Protein AF-A0A4P9VTY7-F1 (afdb_monomer)

Solvent-accessible surface area (backbone atoms only — not comparable to full-atom values): 9733 Å² total; per-residue (Å²): 132,84,78,76,75,54,69,66,60,58,49,52,53,48,50,51,51,61,33,33,46,71,20,52,55,44,50,52,50,50,53,55,47,65,72,28,74,67,48,71,72,50,56,70,68,59,54,50,55,48,46,57,53,58,46,31,50,30,53,31,33,45,52,33,16,54,36,47,40,49,37,78,66,59,75,88,68,78,58,51,66,49,98,84,70,50,74,16,60,48,72,48,70,75,42,74,42,68,35,37,26,53,39,18,77,36,58,47,44,35,52,37,30,32,45,93,97,53,81,68,45,46,67,64,42,64,78,66,66,54,58,95,63,50,56,33,70,71,32,51,50,50,50,56,56,37,52,75,75,43,58,67,73,53,26,48,49,49,38,53,73,78,23,52,22,84,72,63,92,85,69,82,112

Structure (mmCIF, N/CA/C/O backbone):
data_AF-A0A4P9VTY7-F1
#
_entry.id   AF-A0A4P9VTY7-F1
#
loop_
_atom_site.group_PDB
_atom_site.id
_atom_site.type_symbol
_atom_site.label_atom_id
_atom_site.label_alt_id
_atom_site.label_comp_id
_atom_site.label_asym_id
_atom_site.label_entity_id
_atom_site.label_seq_id
_atom_site.pdbx_PDB_ins_code
_atom_site.Cartn_x
_atom_site.Cartn_y
_atom_site.Cartn_z
_atom_site.occupancy
_atom_site.B_iso_or_equiv
_atom_site.auth_seq_id
_atom_site.auth_comp_id
_atom_site.auth_asym_id
_atom_site.auth_atom_id
_atom_site.pdbx_PDB_model_num
ATOM 1 N N . MET A 1 1 ? 37.273 -0.289 21.242 1.00 39.19 1 MET A N 1
ATOM 2 C CA . MET A 1 1 ? 36.993 0.267 19.899 1.00 39.19 1 MET A CA 1
ATOM 3 C C . MET A 1 1 ? 35.564 -0.122 19.550 1.00 39.19 1 MET A C 1
ATOM 5 O O . MET A 1 1 ? 35.362 -1.302 19.291 1.00 39.19 1 MET A O 1
ATOM 9 N N . PRO A 1 2 ? 34.551 0.758 19.652 1.00 42.31 2 PRO A N 1
ATOM 10 C CA . PRO A 1 2 ? 33.206 0.357 19.271 1.00 42.31 2 PRO A CA 1
ATOM 11 C C . PRO A 1 2 ? 33.177 0.226 17.746 1.00 42.31 2 PRO A C 1
ATOM 13 O O . PRO A 1 2 ? 33.645 1.109 17.025 1.00 42.31 2 PRO A O 1
ATOM 16 N N . ALA A 1 3 ? 32.717 -0.927 17.270 1.00 48.62 3 ALA A N 1
ATOM 17 C CA . ALA A 1 3 ? 32.591 -1.218 15.854 1.00 48.62 3 ALA A CA 1
ATOM 18 C C . ALA A 1 3 ? 31.725 -0.140 15.187 1.00 48.62 3 ALA A C 1
ATOM 20 O O . ALA A 1 3 ? 30.622 0.152 15.649 1.00 48.62 3 ALA A O 1
ATOM 21 N N . ARG A 1 4 ? 32.234 0.461 14.103 1.00 52.19 4 ARG A N 1
ATOM 22 C CA . ARG A 1 4 ? 31.426 1.267 13.183 1.00 52.19 4 ARG A CA 1
ATOM 23 C C . ARG A 1 4 ? 30.280 0.380 12.703 1.00 52.19 4 ARG A C 1
ATOM 25 O O . ARG A 1 4 ? 30.513 -0.488 11.866 1.00 52.19 4 ARG A O 1
ATOM 32 N N . VAL A 1 5 ? 29.067 0.602 13.208 1.00 53.69 5 VAL A N 1
ATOM 33 C CA . VAL A 1 5 ? 27.854 0.164 12.509 1.00 53.69 5 VAL A CA 1
ATOM 34 C C . VAL A 1 5 ? 27.984 0.734 11.092 1.00 53.69 5 VAL A C 1
ATOM 36 O O . VAL A 1 5 ? 28.164 1.950 10.954 1.00 53.69 5 VAL A O 1
ATOM 39 N N . PRO A 1 6 ? 28.057 -0.097 10.042 1.00 61.03 6 PRO A N 1
ATOM 40 C CA . PRO A 1 6 ? 28.364 0.395 8.710 1.00 61.03 6 PRO A CA 1
ATOM 41 C C . PRO A 1 6 ? 27.245 1.354 8.294 1.00 61.03 6 PRO A C 1
ATOM 43 O O . PRO A 1 6 ? 26.074 1.007 8.378 1.00 61.03 6 PRO A O 1
ATOM 46 N N . MET A 1 7 ? 27.599 2.564 7.847 1.00 63.19 7 MET A N 1
ATOM 47 C CA . MET A 1 7 ? 26.682 3.642 7.418 1.00 63.19 7 MET A CA 1
ATOM 48 C C . MET A 1 7 ? 25.487 3.169 6.565 1.00 63.19 7 MET A C 1
ATOM 50 O O . MET A 1 7 ? 24.410 3.752 6.621 1.00 63.19 7 MET A O 1
ATOM 54 N N . ILE A 1 8 ? 25.673 2.091 5.801 1.00 66.31 8 ILE A N 1
ATOM 55 C CA . ILE A 1 8 ? 24.655 1.448 4.964 1.00 66.31 8 ILE A CA 1
ATOM 56 C C . ILE A 1 8 ? 23.514 0.846 5.805 1.00 66.31 8 ILE A C 1
ATOM 58 O O . ILE A 1 8 ? 22.353 0.962 5.432 1.00 66.31 8 ILE A O 1
ATOM 62 N N . GLU A 1 9 ? 23.812 0.235 6.950 1.00 67.06 9 GLU A N 1
ATOM 63 C CA . GLU A 1 9 ? 22.814 -0.375 7.837 1.00 67.06 9 GLU A CA 1
ATOM 64 C C . GLU A 1 9 ? 21.977 0.690 8.561 1.00 67.06 9 GLU A C 1
ATOM 66 O O . GLU A 1 9 ? 20.756 0.570 8.652 1.00 67.06 9 GLU A O 1
ATOM 71 N N . ALA A 1 10 ? 22.609 1.790 8.983 1.00 66.81 10 ALA A N 1
ATOM 72 C CA . ALA A 1 10 ? 21.910 2.947 9.542 1.00 66.81 10 ALA A CA 1
ATOM 73 C C . ALA A 1 10 ? 21.002 3.633 8.502 1.00 66.81 10 ALA A C 1
ATOM 75 O O . ALA A 1 10 ? 19.855 3.958 8.806 1.00 66.81 10 ALA A O 1
ATOM 76 N N . TYR A 1 11 ? 21.478 3.790 7.261 1.00 65.75 11 TYR A N 1
ATOM 77 C CA . TYR A 1 11 ? 20.694 4.344 6.154 1.00 65.75 11 TYR A CA 1
ATOM 78 C C . TYR A 1 11 ? 19.497 3.457 5.772 1.00 65.75 11 TYR A C 1
ATOM 80 O O . TYR A 1 11 ? 18.383 3.954 5.627 1.00 65.75 11 TYR A O 1
ATOM 88 N N . ASN A 1 12 ? 19.685 2.136 5.693 1.00 65.88 12 ASN A N 1
ATOM 89 C CA . ASN A 1 12 ? 18.591 1.195 5.425 1.00 65.88 12 ASN A CA 1
ATOM 90 C C . ASN A 1 12 ? 17.540 1.195 6.548 1.00 65.88 12 ASN A C 1
ATOM 92 O O . ASN A 1 12 ? 16.344 1.091 6.272 1.00 65.88 12 ASN A O 1
ATOM 96 N N . ASN A 1 13 ? 17.963 1.352 7.808 1.00 70.19 13 ASN A N 1
ATOM 97 C CA . ASN A 1 13 ? 17.050 1.503 8.943 1.00 70.19 13 ASN A CA 1
ATOM 98 C C . ASN A 1 13 ? 16.265 2.824 8.895 1.00 70.19 13 ASN A C 1
ATOM 100 O O . ASN A 1 13 ? 15.079 2.826 9.221 1.00 70.19 13 ASN A O 1
ATOM 104 N N . LEU A 1 14 ? 16.885 3.920 8.443 1.00 70.12 14 LEU A N 1
ATOM 105 C CA . LEU A 1 14 ? 16.201 5.198 8.211 1.00 70.12 14 LEU A CA 1
ATOM 106 C C . LEU A 1 14 ? 15.166 5.091 7.086 1.00 70.12 14 LEU A C 1
ATOM 108 O O . LEU A 1 14 ? 14.008 5.426 7.310 1.00 70.12 14 LEU A O 1
ATOM 112 N N . LEU A 1 15 ? 15.534 4.532 5.928 1.00 68.56 15 LEU A N 1
ATOM 113 C CA . LEU A 1 15 ? 14.606 4.303 4.808 1.00 68.56 15 LEU A CA 1
ATOM 114 C C . LEU A 1 15 ? 13.440 3.381 5.185 1.00 68.56 15 LEU A C 1
ATOM 116 O O . LEU A 1 15 ? 12.306 3.564 4.732 1.00 68.56 15 LEU A O 1
ATOM 120 N N . LYS A 1 16 ? 13.716 2.372 6.021 1.00 72.56 16 LYS A N 1
ATOM 121 C CA . LYS A 1 16 ? 12.683 1.525 6.616 1.00 72.56 16 LYS A CA 1
ATOM 122 C C . LYS A 1 16 ? 11.724 2.383 7.434 1.00 72.56 16 LYS A C 1
ATOM 124 O O . LYS A 1 16 ? 10.532 2.327 7.172 1.00 72.56 16 LYS A O 1
ATOM 129 N N . LEU A 1 17 ? 12.220 3.197 8.365 1.00 76.75 17 LEU A N 1
ATOM 130 C CA . LEU A 1 17 ? 11.369 4.063 9.185 1.00 76.75 17 LEU A CA 1
ATOM 131 C C . LEU A 1 17 ? 10.560 5.060 8.343 1.00 76.75 17 LEU A C 1
ATOM 133 O O . LEU A 1 17 ? 9.358 5.182 8.566 1.00 76.75 17 LEU A O 1
ATOM 137 N N . GLU A 1 18 ? 11.188 5.708 7.358 1.00 88.88 18 GLU A N 1
ATOM 138 C CA . GLU A 1 18 ? 10.546 6.696 6.480 1.00 88.88 18 GLU A CA 1
ATOM 139 C C . GLU A 1 18 ? 9.341 6.118 5.740 1.00 88.88 18 GLU A C 1
ATOM 141 O O . GLU A 1 18 ? 8.271 6.728 5.721 1.00 88.88 18 GLU A O 1
ATOM 146 N N . SER A 1 19 ? 9.486 4.900 5.210 1.00 93.62 19 SER A N 1
ATOM 147 C CA . SER A 1 19 ? 8.413 4.228 4.470 1.00 93.62 19 SER A CA 1
ATOM 148 C C . SER A 1 19 ? 7.179 3.959 5.346 1.00 93.62 19 SER A C 1
ATOM 150 O O . SER A 1 19 ? 6.065 3.892 4.836 1.00 93.62 19 SER A O 1
ATOM 152 N N . PHE A 1 20 ? 7.340 3.839 6.670 1.00 95.69 20 PHE A N 1
ATOM 153 C CA . PHE A 1 20 ? 6.242 3.543 7.598 1.00 95.69 20 PHE A CA 1
ATOM 154 C C . PHE A 1 20 ? 5.736 4.752 8.397 1.00 95.69 20 PHE A C 1
ATOM 156 O O . PHE A 1 20 ? 4.794 4.582 9.170 1.00 95.69 20 PHE A O 1
ATOM 163 N N . ILE A 1 21 ? 6.261 5.969 8.190 1.00 95.50 21 ILE A N 1
ATOM 164 C CA . ILE A 1 21 ? 5.860 7.169 8.960 1.00 95.50 21 ILE A CA 1
ATOM 165 C C . ILE A 1 21 ? 4.338 7.350 8.981 1.00 95.50 21 ILE A C 1
ATOM 167 O O . ILE A 1 21 ? 3.751 7.546 10.043 1.00 95.50 21 ILE A O 1
ATOM 171 N N . SER A 1 22 ? 3.680 7.234 7.824 1.00 94.94 22 SER A N 1
ATOM 172 C CA . SER A 1 22 ? 2.227 7.426 7.730 1.00 94.94 22 SER A CA 1
ATOM 173 C C . SER A 1 22 ? 1.439 6.390 8.545 1.00 94.94 22 SER A C 1
ATOM 175 O O . SER A 1 22 ? 0.405 6.719 9.135 1.00 94.94 22 SER A O 1
ATOM 177 N N . ALA A 1 23 ? 1.924 5.144 8.596 1.00 96.12 23 ALA A N 1
ATOM 178 C CA . ALA A 1 23 ? 1.328 4.078 9.395 1.00 96.12 23 ALA A CA 1
ATOM 179 C C . ALA A 1 23 ? 1.565 4.305 10.894 1.00 96.12 23 ALA A C 1
ATOM 181 O O . ALA A 1 23 ? 0.629 4.183 11.679 1.00 96.12 23 ALA A O 1
ATOM 182 N N . THR A 1 24 ? 2.775 4.712 11.283 1.00 95.38 24 THR A N 1
ATOM 183 C CA . THR A 1 24 ? 3.104 5.059 12.672 1.00 95.38 24 THR A CA 1
ATOM 184 C C . THR A 1 24 ? 2.216 6.189 13.184 1.00 95.38 24 THR A C 1
ATOM 186 O O . THR A 1 24 ? 1.578 6.036 14.219 1.00 95.38 24 THR A O 1
ATOM 189 N N . GLN A 1 25 ? 2.064 7.268 12.411 1.00 95.62 25 GLN A N 1
ATOM 190 C CA . GLN A 1 25 ? 1.176 8.385 12.756 1.00 95.62 25 GLN A CA 1
ATOM 191 C C . GLN A 1 25 ? -0.286 7.942 12.922 1.00 95.62 25 GLN A C 1
ATOM 193 O O . GLN A 1 25 ? -0.984 8.421 13.812 1.00 95.62 25 GLN A O 1
ATOM 198 N N . GLN A 1 26 ? -0.761 7.016 12.081 1.00 96.50 26 GLN A N 1
ATOM 1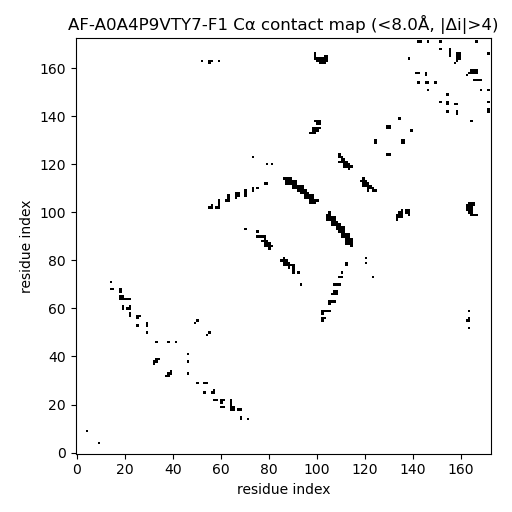99 C CA . GLN A 1 26 ? -2.118 6.473 12.198 1.00 96.50 26 GLN A CA 1
ATOM 200 C C . GLN A 1 26 ? -2.289 5.632 13.466 1.00 96.50 26 GLN A C 1
ATOM 202 O O . GLN A 1 26 ? -3.318 5.723 14.132 1.00 96.50 26 GLN A O 1
ATOM 207 N N . PHE A 1 27 ? -1.291 4.815 13.800 1.00 96.19 27 PHE A N 1
ATOM 208 C CA . PHE A 1 27 ? -1.295 4.016 15.020 1.00 96.19 27 PHE A CA 1
ATOM 209 C C . PHE A 1 27 ? -1.257 4.897 16.275 1.00 96.19 27 PHE A C 1
ATOM 211 O O . PHE A 1 27 ? -2.040 4.688 17.197 1.00 96.19 27 PHE A O 1
ATOM 218 N N . GLU A 1 28 ? -0.406 5.920 16.292 1.00 96.88 28 GLU A N 1
ATOM 219 C CA . GLU A 1 28 ? -0.352 6.890 17.387 1.00 96.88 28 GLU A CA 1
ATOM 220 C C . GLU A 1 28 ? -1.694 7.611 17.556 1.00 96.88 28 GLU A C 1
ATOM 222 O O . GLU A 1 28 ? -2.211 7.684 18.669 1.00 96.88 28 GLU A O 1
ATOM 227 N N . ALA A 1 29 ? -2.310 8.066 16.460 1.00 94.81 29 ALA A N 1
ATOM 228 C CA . ALA A 1 29 ? -3.625 8.705 16.498 1.00 94.81 29 ALA A CA 1
ATOM 229 C C . ALA A 1 29 ? -4.720 7.776 17.057 1.00 94.81 29 ALA A C 1
ATOM 231 O O . ALA A 1 29 ? -5.543 8.217 17.861 1.00 94.81 29 ALA A O 1
ATOM 232 N N . LEU A 1 30 ? -4.704 6.493 16.673 1.00 95.88 30 LEU A N 1
ATOM 233 C CA . LEU A 1 30 ? -5.596 5.466 17.224 1.00 95.88 30 LEU A CA 1
ATOM 234 C C . LEU A 1 30 ? -5.439 5.347 18.745 1.00 95.88 30 LEU A C 1
ATOM 236 O O . LEU A 1 30 ? -6.430 5.403 19.471 1.00 95.88 30 LEU A O 1
ATOM 240 N N . VAL A 1 31 ? -4.203 5.208 19.232 1.00 97.06 31 VAL A N 1
ATOM 241 C CA . VAL A 1 31 ? -3.916 5.062 20.669 1.00 97.06 31 VAL A CA 1
ATOM 242 C C . VAL A 1 31 ? -4.319 6.317 21.443 1.00 97.06 31 VAL A C 1
ATOM 244 O O . VAL A 1 31 ? -4.953 6.206 22.491 1.00 97.06 31 VAL A O 1
ATOM 247 N N . VAL A 1 32 ? -4.007 7.505 20.916 1.00 97.25 32 VAL A N 1
ATOM 248 C CA . VAL A 1 32 ? -4.386 8.789 21.528 1.00 97.25 32 VAL A CA 1
ATOM 249 C C . VAL A 1 32 ? -5.902 8.905 21.665 1.00 97.25 32 VAL A C 1
ATOM 251 O O . VAL A 1 32 ? -6.386 9.296 22.727 1.00 97.25 32 VAL A O 1
ATOM 254 N N . TYR A 1 33 ? -6.660 8.544 20.626 1.00 95.69 33 TYR A N 1
ATOM 255 C CA . TYR A 1 33 ? -8.118 8.560 20.700 1.00 95.69 33 TYR A CA 1
ATOM 256 C C . TYR A 1 33 ? -8.643 7.552 21.727 1.00 95.69 33 TYR A C 1
ATOM 258 O O . TYR A 1 33 ? -9.434 7.933 22.587 1.00 95.69 33 TYR A O 1
ATOM 266 N N . LEU A 1 34 ? -8.178 6.300 21.690 1.00 96.00 34 LEU A N 1
ATOM 267 C CA . LEU A 1 34 ? -8.634 5.255 22.614 1.00 96.00 34 LEU A CA 1
ATOM 268 C C . LEU A 1 34 ? -8.320 5.563 24.085 1.00 96.00 34 LEU A C 1
ATOM 270 O O . LEU A 1 34 ? -9.072 5.157 24.966 1.00 96.00 34 LEU A O 1
ATOM 274 N N . ALA A 1 35 ? -7.230 6.280 24.356 1.00 96.38 35 ALA A N 1
ATOM 275 C CA . ALA A 1 35 ? -6.859 6.724 25.699 1.00 96.38 35 ALA A CA 1
ATOM 276 C C . ALA A 1 35 ? -7.553 8.034 26.124 1.00 96.38 35 ALA A C 1
ATOM 278 O O . ALA A 1 35 ? -7.334 8.520 27.236 1.00 96.38 35 ALA A O 1
ATOM 279 N N . SER A 1 36 ? -8.354 8.645 25.246 1.00 96.50 36 SER A N 1
ATOM 280 C CA . SER A 1 36 ? -9.028 9.909 25.534 1.00 96.50 36 SER A CA 1
ATOM 281 C C . SER A 1 36 ? -10.232 9.718 26.457 1.00 96.50 36 SER A C 1
ATOM 283 O O . SER A 1 36 ? -10.913 8.694 26.433 1.00 96.50 36 SER A O 1
ATOM 285 N N . GLN A 1 37 ? -10.562 10.760 27.224 1.00 94.06 37 GLN A N 1
ATOM 286 C CA . GLN A 1 37 ? -11.788 10.771 28.029 1.00 94.06 37 GLN A CA 1
ATOM 287 C C . GLN A 1 37 ? -13.047 10.604 27.170 1.00 94.06 37 GLN A C 1
ATOM 289 O O . GLN A 1 37 ? -14.001 9.985 27.622 1.00 94.06 37 GLN A O 1
ATOM 294 N N . GLY A 1 38 ? -13.037 11.118 25.934 1.00 90.19 38 GLY A N 1
ATOM 295 C CA . GLY A 1 38 ? -14.141 10.944 24.993 1.00 90.19 38 GLY A CA 1
ATOM 296 C C . GLY A 1 38 ? -14.404 9.469 24.704 1.00 90.19 38 GLY A C 1
ATOM 297 O O . GLY A 1 38 ? -15.526 9.014 24.883 1.00 90.19 38 GLY A O 1
ATOM 298 N N . ALA A 1 39 ? -13.363 8.703 24.365 1.00 90.62 39 ALA A N 1
ATOM 299 C CA . ALA A 1 39 ? -13.492 7.268 24.114 1.00 90.62 39 ALA A CA 1
ATOM 300 C C . ALA A 1 39 ? -13.953 6.480 25.353 1.00 90.62 39 ALA A C 1
ATOM 302 O O . ALA A 1 39 ? -14.729 5.539 25.220 1.00 90.62 39 ALA A O 1
ATOM 303 N N . CYS A 1 40 ? -13.550 6.882 26.564 1.00 90.19 40 CYS A N 1
ATOM 304 C CA . CYS A 1 40 ? -14.026 6.249 27.802 1.00 90.19 40 CYS A CA 1
ATOM 305 C C . CYS A 1 40 ? -15.531 6.442 28.062 1.00 90.19 40 CYS A C 1
ATOM 307 O O . CYS A 1 40 ? -16.113 5.685 28.837 1.00 90.19 40 CYS A O 1
ATOM 309 N N . LEU A 1 41 ? -16.145 7.467 27.466 1.00 93.88 41 LEU A N 1
ATOM 310 C CA . LEU A 1 41 ? -17.576 7.761 27.592 1.00 93.88 41 LEU A CA 1
ATOM 311 C C . LEU A 1 41 ? -18.408 7.145 26.459 1.00 93.88 41 LEU A C 1
ATOM 313 O O . LEU A 1 41 ? -19.637 7.157 26.527 1.00 93.88 41 LEU A O 1
ATOM 317 N N . GLU A 1 42 ? -17.755 6.615 25.426 1.00 94.19 42 GLU A N 1
ATOM 318 C CA . GLU A 1 42 ? -18.419 5.961 24.307 1.00 94.19 42 GLU A CA 1
ATOM 319 C C . GLU A 1 42 ? -18.931 4.573 24.689 1.00 94.19 42 GLU A C 1
ATOM 321 O O . GLU A 1 42 ? -18.375 3.856 25.525 1.00 94.19 42 GLU A O 1
ATOM 326 N N . GLN A 1 43 ? -19.997 4.156 24.013 1.00 95.06 43 GLN A N 1
ATOM 327 C CA . GLN A 1 43 ? -20.451 2.776 24.096 1.00 95.06 43 GLN A CA 1
ATOM 328 C C . GLN A 1 43 ? -19.474 1.854 23.366 1.00 95.06 43 GLN A C 1
ATOM 330 O O . GLN A 1 43 ? -18.874 2.221 22.356 1.00 95.06 43 GLN A O 1
ATOM 335 N N . HIS A 1 44 ? -19.381 0.610 23.835 1.00 91.38 44 HIS A N 1
ATOM 336 C CA . HIS A 1 44 ? -18.485 -0.395 23.265 1.00 91.38 44 HIS A CA 1
ATOM 337 C C . HIS A 1 44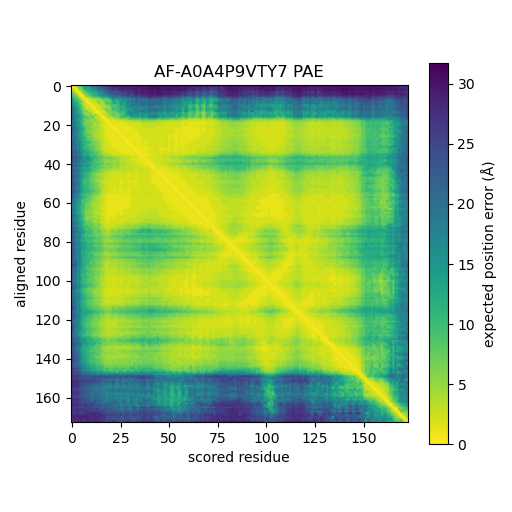 ? -18.616 -0.533 21.736 1.00 91.38 44 HIS A C 1
ATOM 339 O O . HIS A 1 44 ? -17.607 -0.495 21.039 1.00 91.38 44 HIS A O 1
ATOM 345 N N . GLY A 1 45 ? -19.843 -0.585 21.205 1.00 90.31 45 GLY A N 1
ATOM 346 C CA . GLY A 1 45 ? -20.075 -0.707 19.760 1.00 90.31 45 GLY A CA 1
ATOM 347 C C . GLY A 1 45 ? -19.542 0.476 18.937 1.00 90.31 45 GLY A C 1
ATOM 348 O O . GLY A 1 45 ? -19.062 0.280 17.822 1.00 90.31 45 GLY A O 1
ATOM 349 N N . ASN A 1 46 ? -19.540 1.693 19.494 1.00 91.00 46 ASN A N 1
ATOM 350 C CA . ASN A 1 46 ? -18.967 2.864 18.821 1.00 91.00 46 ASN A CA 1
ATOM 351 C C . ASN A 1 46 ? -17.437 2.750 18.733 1.00 91.00 46 ASN A C 1
ATOM 353 O O . ASN A 1 46 ? -16.849 3.070 17.698 1.00 91.00 46 ASN A O 1
ATOM 357 N N . ILE A 1 47 ? -16.794 2.234 19.788 1.00 93.62 47 ILE A N 1
ATOM 358 C CA . ILE A 1 47 ? -15.351 1.960 19.796 1.00 93.62 47 ILE A CA 1
ATOM 359 C C . ILE A 1 47 ? -14.991 0.869 18.782 1.00 93.62 47 ILE A C 1
ATOM 361 O O . ILE A 1 47 ? -14.011 1.021 18.051 1.00 93.62 47 ILE A O 1
ATOM 365 N N . GLU A 1 48 ? -15.789 -0.197 18.685 1.00 91.62 48 GLU A N 1
ATOM 366 C CA . GLU A 1 48 ? -15.584 -1.255 17.687 1.00 91.62 48 GLU A CA 1
ATOM 367 C C . GLU A 1 48 ? -15.693 -0.720 16.254 1.00 91.62 48 GLU A C 1
ATOM 369 O O . GLU A 1 48 ? -14.802 -0.958 15.436 1.00 91.62 48 GLU A O 1
ATOM 374 N N . GLN A 1 49 ? -16.734 0.063 15.952 1.00 88.44 49 GLN A N 1
ATOM 375 C CA . GLN A 1 49 ? -16.933 0.637 14.618 1.00 88.44 49 GLN A CA 1
ATOM 376 C C . GLN A 1 49 ? -15.810 1.615 14.236 1.00 88.44 49 GLN A C 1
ATOM 378 O O . GLN A 1 49 ? -15.323 1.613 13.094 1.00 88.44 49 GLN A O 1
ATOM 383 N N . TYR A 1 50 ? -15.368 2.433 15.196 1.00 89.31 50 TYR A N 1
ATOM 384 C CA . TYR A 1 50 ? -14.204 3.295 15.019 1.00 89.31 50 TYR A CA 1
ATOM 385 C C . TYR A 1 50 ? -12.951 2.468 14.707 1.00 89.31 50 TYR A C 1
ATOM 387 O O . TYR A 1 50 ? -12.272 2.739 13.713 1.00 89.31 50 TYR A O 1
ATOM 395 N N . LEU A 1 51 ? -12.668 1.430 15.502 1.00 90.25 51 LEU A N 1
ATOM 396 C CA . LEU A 1 51 ? -11.494 0.574 15.318 1.00 90.25 51 LEU A CA 1
ATOM 397 C C . LEU A 1 51 ? -11.518 -0.185 13.996 1.00 90.25 51 LEU A C 1
ATOM 399 O O . LEU A 1 51 ? -10.479 -0.292 13.346 1.00 90.25 51 LEU A O 1
ATOM 403 N N . GLN A 1 52 ? -12.681 -0.657 13.556 1.00 88.50 52 GLN A N 1
ATOM 404 C CA . GLN A 1 52 ? -12.823 -1.297 12.252 1.00 88.50 52 GLN A CA 1
ATOM 405 C C . GLN A 1 52 ? -12.412 -0.344 11.123 1.00 88.50 52 GLN A C 1
ATOM 407 O O . GLN A 1 52 ? -11.662 -0.727 10.224 1.00 88.50 52 GLN A O 1
ATOM 412 N N . THR A 1 53 ? -12.847 0.916 11.180 1.00 86.94 53 THR A N 1
ATOM 413 C CA . THR A 1 53 ? -12.549 1.907 10.135 1.00 86.94 53 THR A CA 1
ATOM 414 C C . THR A 1 53 ? -11.099 2.386 10.208 1.00 86.94 53 THR A C 1
ATOM 416 O O . THR A 1 53 ? -10.343 2.282 9.238 1.00 86.94 53 THR A O 1
ATOM 419 N N . ALA A 1 54 ? -10.683 2.896 11.366 1.00 88.19 54 ALA A N 1
ATOM 420 C CA . ALA A 1 54 ? -9.366 3.494 11.546 1.00 88.19 54 ALA A CA 1
ATOM 421 C C . ALA A 1 54 ? -8.240 2.444 11.580 1.00 88.19 54 ALA A C 1
ATOM 423 O O . ALA A 1 54 ? -7.122 2.731 11.139 1.00 88.19 54 ALA A O 1
ATOM 424 N N . GLY A 1 55 ? -8.538 1.220 12.026 1.00 91.94 55 GLY A N 1
ATOM 425 C CA . GLY A 1 55 ? -7.651 0.061 11.934 1.00 91.94 55 GLY A CA 1
ATOM 426 C C . GLY A 1 55 ? -7.479 -0.435 10.498 1.00 91.94 55 GLY A C 1
ATOM 427 O O . GLY A 1 55 ? -6.352 -0.709 10.088 1.00 91.94 55 GLY A O 1
ATOM 428 N N . ASN A 1 56 ? -8.542 -0.463 9.683 1.00 91.44 56 ASN A N 1
ATOM 429 C CA . ASN A 1 56 ? -8.399 -0.749 8.250 1.00 91.44 56 ASN A CA 1
ATOM 430 C C . ASN A 1 56 ? -7.504 0.285 7.549 1.00 91.44 56 ASN A C 1
ATOM 432 O O . ASN A 1 56 ? -6.643 -0.094 6.753 1.00 91.44 56 ASN A O 1
ATOM 436 N N . GLU A 1 57 ? -7.639 1.571 7.885 1.00 94.31 57 GLU A N 1
ATOM 437 C CA . GLU A 1 57 ? -6.751 2.613 7.355 1.00 94.31 57 GLU A CA 1
ATOM 438 C C . GLU A 1 57 ? -5.291 2.419 7.802 1.00 94.31 57 GLU A C 1
ATOM 440 O O . GLU A 1 57 ? -4.372 2.605 7.000 1.00 94.31 57 GLU A O 1
ATOM 445 N N . LEU A 1 58 ? -5.051 1.977 9.042 1.00 95.81 58 LEU A N 1
ATOM 446 C CA . LEU A 1 58 ? -3.709 1.596 9.497 1.00 95.81 58 LEU A CA 1
ATOM 447 C C . LEU A 1 58 ? -3.133 0.454 8.646 1.00 95.81 58 LEU A C 1
ATOM 449 O O . LEU A 1 58 ? -2.005 0.562 8.161 1.00 95.81 58 LEU A O 1
ATOM 453 N N . LEU A 1 59 ? -3.904 -0.611 8.411 1.00 96.38 59 LEU A N 1
ATOM 454 C CA . LEU A 1 59 ? -3.474 -1.743 7.580 1.00 96.38 59 LEU A CA 1
ATOM 455 C C . LEU A 1 59 ? -3.183 -1.314 6.134 1.00 96.38 59 LEU A C 1
ATOM 457 O O . LEU A 1 59 ? -2.182 -1.742 5.551 1.00 96.38 59 LEU A O 1
ATOM 461 N N . ARG A 1 60 ? -3.998 -0.416 5.570 1.00 97.44 60 ARG A N 1
ATOM 462 C CA . ARG A 1 60 ? -3.767 0.161 4.238 1.00 97.44 60 ARG A CA 1
ATOM 463 C C . ARG A 1 60 ? -2.445 0.926 4.176 1.00 97.44 60 ARG A C 1
ATOM 465 O O . ARG A 1 60 ? -1.681 0.749 3.226 1.00 97.44 60 ARG A O 1
ATOM 472 N N . ARG A 1 61 ? -2.150 1.751 5.186 1.00 97.12 61 ARG A N 1
ATOM 473 C CA . ARG A 1 61 ? -0.893 2.516 5.278 1.00 97.12 61 ARG A CA 1
ATOM 474 C C . ARG A 1 61 ? 0.322 1.626 5.515 1.00 97.12 61 ARG A C 1
ATOM 476 O O . ARG A 1 61 ? 1.373 1.901 4.948 1.00 97.12 61 ARG A O 1
ATOM 483 N N . LEU A 1 62 ? 0.187 0.548 6.288 1.00 97.06 62 LEU A N 1
ATOM 484 C CA . LEU A 1 62 ? 1.243 -0.458 6.439 1.00 97.06 62 LEU A CA 1
ATOM 485 C C . LEU A 1 62 ? 1.560 -1.135 5.102 1.00 97.06 62 LEU A C 1
ATOM 487 O O . LEU A 1 62 ? 2.732 -1.294 4.760 1.00 97.06 62 LEU A O 1
ATOM 491 N N . LEU A 1 63 ? 0.535 -1.485 4.317 1.00 97.12 63 LEU A N 1
ATOM 492 C CA . LEU A 1 63 ? 0.742 -2.032 2.977 1.00 97.12 63 LEU A CA 1
ATOM 493 C C . LEU A 1 63 ? 1.403 -1.010 2.041 1.00 97.12 63 LEU A C 1
ATOM 495 O O . LEU A 1 63 ? 2.328 -1.370 1.315 1.00 97.12 63 LEU A O 1
ATOM 499 N N . GLN A 1 64 ? 0.968 0.253 2.080 1.00 97.62 64 GLN A N 1
ATOM 500 C CA . GLN A 1 64 ? 1.608 1.334 1.324 1.00 97.62 64 GLN A CA 1
ATOM 501 C C . GLN A 1 64 ? 3.095 1.449 1.687 1.00 97.62 64 GLN A C 1
ATOM 503 O O . GLN A 1 64 ? 3.942 1.362 0.803 1.00 97.62 64 GLN A O 1
ATOM 508 N N . GLY A 1 65 ? 3.417 1.520 2.981 1.00 96.75 65 GLY A N 1
ATOM 509 C CA . GLY A 1 65 ? 4.799 1.604 3.445 1.00 96.75 65 GLY A CA 1
ATOM 510 C C . GLY A 1 65 ? 5.646 0.388 3.072 1.00 96.75 65 GLY A C 1
ATOM 511 O O . GLY A 1 65 ? 6.812 0.529 2.716 1.00 96.75 65 GLY A O 1
ATOM 512 N N . HIS A 1 66 ? 5.065 -0.815 3.058 1.00 95.56 66 HIS A N 1
ATOM 513 C CA . HIS A 1 66 ? 5.756 -2.002 2.555 1.00 95.56 66 HIS A CA 1
ATOM 514 C C . HIS A 1 66 ? 6.113 -1.879 1.064 1.00 95.56 66 HIS A C 1
ATOM 516 O O . HIS A 1 66 ? 7.231 -2.215 0.668 1.00 95.56 66 HIS A O 1
ATOM 522 N N . LEU A 1 67 ? 5.184 -1.395 0.236 1.00 96.25 67 LEU A N 1
ATOM 523 C CA . LEU A 1 67 ? 5.412 -1.200 -1.198 1.00 96.25 67 LEU A CA 1
ATOM 524 C C . LEU A 1 67 ? 6.430 -0.087 -1.468 1.00 96.25 67 LEU A C 1
ATOM 526 O O . LEU A 1 67 ? 7.302 -0.264 -2.317 1.00 96.25 67 LEU A O 1
ATOM 530 N N . ASP A 1 68 ? 6.378 1.006 -0.709 1.00 95.31 68 ASP A N 1
ATOM 531 C CA . ASP A 1 68 ? 7.345 2.105 -0.802 1.00 95.31 68 ASP A CA 1
ATOM 532 C C . ASP A 1 68 ? 8.746 1.647 -0.372 1.00 95.31 68 ASP A C 1
ATOM 534 O O . ASP A 1 68 ? 9.738 1.908 -1.060 1.00 95.31 68 ASP A O 1
ATOM 538 N N . HIS A 1 69 ? 8.835 0.850 0.696 1.00 93.12 69 HIS A N 1
ATOM 539 C CA . HIS A 1 69 ? 10.087 0.223 1.108 1.00 93.12 69 HIS A CA 1
ATOM 540 C C . HIS A 1 69 ? 10.640 -0.698 0.012 1.00 93.12 69 HIS A C 1
ATOM 542 O O . HIS A 1 69 ? 11.833 -0.663 -0.287 1.00 93.12 69 HIS A O 1
ATOM 548 N N . ARG A 1 70 ? 9.790 -1.487 -0.657 1.00 93.00 70 ARG A N 1
ATOM 549 C CA . ARG A 1 70 ? 10.234 -2.301 -1.799 1.00 93.00 70 ARG A CA 1
ATOM 550 C C . ARG A 1 70 ? 10.696 -1.451 -2.979 1.00 93.00 70 ARG A C 1
ATOM 552 O O . ARG A 1 70 ? 11.685 -1.816 -3.608 1.00 93.00 70 ARG A O 1
ATOM 559 N N . ALA A 1 71 ? 10.028 -0.335 -3.257 1.00 92.81 71 ALA A N 1
ATOM 560 C CA . ALA A 1 71 ? 10.412 0.584 -4.324 1.00 92.81 71 ALA A CA 1
ATOM 561 C C . ALA A 1 71 ? 11.802 1.192 -4.080 1.00 92.81 71 ALA A C 1
ATOM 563 O O . ALA A 1 71 ? 12.627 1.206 -4.990 1.00 92.81 71 ALA A O 1
ATOM 564 N N . THR A 1 72 ? 12.110 1.610 -2.845 1.00 90.75 72 THR A N 1
ATOM 565 C CA . THR A 1 72 ? 13.444 2.149 -2.497 1.00 90.75 72 THR A CA 1
ATOM 566 C C . THR A 1 72 ? 14.563 1.110 -2.613 1.00 90.75 72 THR A C 1
ATOM 568 O O . THR A 1 72 ? 15.718 1.469 -2.838 1.00 90.75 72 THR A O 1
ATOM 571 N N . HIS A 1 73 ? 14.227 -0.179 -2.514 1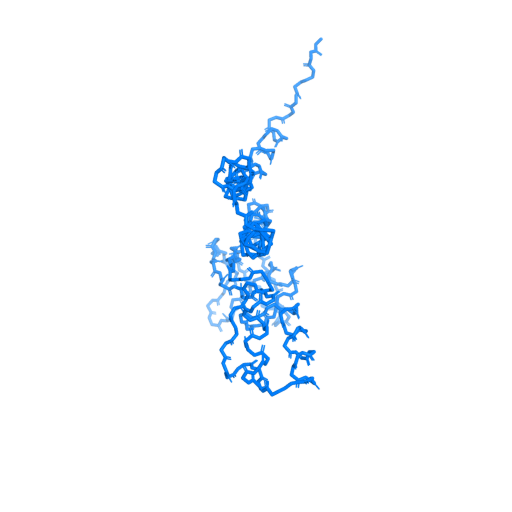.00 88.75 73 HIS A N 1
ATOM 572 C CA . HIS A 1 73 ? 15.172 -1.290 -2.649 1.00 88.75 73 HIS A CA 1
ATOM 573 C C . HIS A 1 73 ? 15.220 -1.880 -4.069 1.00 88.75 73 HIS A C 1
ATOM 575 O O . HIS A 1 73 ? 16.035 -2.771 -4.335 1.00 88.75 73 HIS A O 1
ATOM 581 N N . GLU A 1 74 ? 14.394 -1.393 -5.002 1.00 90.44 74 GLU A N 1
ATOM 582 C CA . GLU A 1 74 ? 14.441 -1.828 -6.395 1.00 90.44 74 GLU A CA 1
ATOM 583 C C . GLU A 1 74 ? 15.726 -1.310 -7.052 1.00 90.44 74 GLU A C 1
ATOM 585 O O . GLU A 1 74 ? 15.878 -0.126 -7.346 1.00 90.44 74 GLU A O 1
ATOM 590 N N . ARG A 1 75 ? 16.675 -2.207 -7.334 1.00 88.69 75 ARG A N 1
ATOM 591 C CA . ARG A 1 75 ? 17.898 -1.827 -8.051 1.00 88.69 75 ARG A CA 1
ATOM 592 C C . ARG A 1 75 ? 17.620 -1.704 -9.553 1.00 88.69 75 ARG A C 1
ATOM 594 O O . ARG A 1 75 ? 17.128 -2.666 -10.155 1.00 88.69 75 ARG A O 1
ATOM 601 N N . PRO A 1 76 ? 17.968 -0.575 -10.200 1.00 89.56 76 PRO A N 1
ATOM 602 C CA . PRO A 1 76 ? 17.914 -0.470 -11.650 1.00 89.56 76 PRO A CA 1
ATOM 603 C C . PRO A 1 76 ? 18.790 -1.546 -12.299 1.00 89.56 76 PRO A C 1
ATOM 605 O O . PRO A 1 76 ? 19.961 -1.716 -11.958 1.00 89.56 76 PRO A O 1
ATOM 608 N N . ARG A 1 77 ? 18.220 -2.276 -13.253 1.00 92.12 77 ARG A N 1
ATOM 609 C CA . ARG A 1 77 ? 18.930 -3.249 -14.083 1.00 92.12 77 ARG A CA 1
ATOM 610 C C . ARG A 1 77 ? 19.469 -2.529 -15.319 1.00 92.12 77 ARG A C 1
ATOM 612 O O . ARG A 1 77 ? 18.836 -1.609 -15.828 1.00 92.12 77 ARG A O 1
ATOM 619 N N . GLN A 1 78 ? 20.606 -2.975 -15.851 1.00 91.88 78 GLN A N 1
ATOM 620 C CA . GLN A 1 78 ? 21.153 -2.411 -17.095 1.00 91.88 78 GLN A CA 1
ATOM 621 C C . GLN A 1 78 ? 20.239 -2.688 -18.301 1.00 91.88 78 GLN A C 1
ATOM 623 O O . GLN A 1 78 ? 20.128 -1.880 -19.220 1.00 91.88 78 GLN A O 1
ATOM 628 N N . SER A 1 79 ? 19.594 -3.855 -18.317 1.00 94.38 79 SER A N 1
ATOM 629 C CA . SER A 1 79 ? 18.608 -4.216 -19.330 1.00 94.38 79 SER A CA 1
ATOM 630 C C . SER A 1 79 ? 17.699 -5.333 -18.843 1.00 94.38 79 SER A C 1
ATOM 632 O O . SER A 1 79 ? 18.108 -6.134 -18.002 1.00 94.38 79 SER A O 1
ATOM 634 N N . VAL A 1 80 ? 16.510 -5.428 -19.431 1.00 95.69 80 VAL A N 1
ATOM 635 C CA . VAL A 1 80 ? 15.562 -6.527 -19.208 1.00 95.69 80 VAL A CA 1
ATOM 636 C C . VAL A 1 80 ? 15.172 -7.117 -20.558 1.00 95.69 80 VAL A C 1
ATOM 638 O O . VAL A 1 80 ? 14.836 -6.378 -21.484 1.00 95.69 80 VAL A O 1
ATOM 641 N N . THR A 1 81 ? 15.221 -8.441 -20.671 1.00 95.88 81 THR A N 1
ATOM 642 C CA . THR A 1 81 ? 14.751 -9.177 -21.850 1.00 95.88 81 THR A CA 1
ATOM 643 C C . THR A 1 81 ? 13.411 -9.813 -21.517 1.00 95.88 81 THR A C 1
ATOM 645 O O . THR A 1 81 ? 13.295 -10.496 -20.502 1.00 95.88 81 THR A O 1
ATOM 648 N N . GLY A 1 82 ? 12.395 -9.538 -22.333 1.00 92.06 82 GLY A N 1
ATOM 649 C CA . GLY A 1 82 ? 11.067 -10.122 -22.158 1.00 92.06 82 GLY A CA 1
ATOM 650 C C . GLY A 1 82 ? 10.965 -11.530 -22.733 1.00 92.06 82 GLY A C 1
ATOM 651 O O . GLY A 1 82 ? 11.866 -11.998 -23.428 1.00 92.06 82 GLY A O 1
ATOM 652 N N . ALA A 1 83 ? 9.819 -12.173 -22.507 1.00 91.81 83 ALA A N 1
ATOM 653 C CA . ALA A 1 83 ? 9.463 -13.433 -23.166 1.00 91.81 83 ALA A CA 1
ATOM 654 C C . ALA A 1 83 ? 9.391 -13.305 -24.703 1.00 91.81 83 ALA A C 1
ATOM 656 O O . ALA A 1 83 ? 9.515 -14.289 -25.418 1.00 91.81 83 ALA A O 1
ATOM 657 N N . ASP A 1 84 ? 9.252 -12.078 -25.208 1.00 92.56 84 ASP A N 1
ATOM 658 C CA . ASP A 1 84 ? 9.325 -11.720 -26.625 1.00 92.56 84 ASP A CA 1
ATOM 659 C C . ASP A 1 84 ? 10.760 -11.720 -27.196 1.00 92.56 84 ASP A C 1
ATOM 661 O O . ASP A 1 84 ? 10.969 -11.345 -28.348 1.00 92.56 84 ASP A O 1
ATOM 665 N N . GLY A 1 85 ? 11.767 -12.082 -26.391 1.00 94.69 85 GLY A N 1
ATOM 666 C CA . GLY A 1 85 ? 13.183 -12.078 -26.771 1.00 94.69 85 GLY A CA 1
ATOM 667 C C . GLY A 1 85 ? 13.781 -10.675 -26.925 1.00 94.69 85 GLY A C 1
ATOM 668 O O . GLY A 1 85 ? 14.960 -10.525 -27.254 1.00 94.69 85 GLY A O 1
ATOM 669 N N . ILE A 1 86 ? 13.002 -9.618 -26.675 1.00 95.69 86 ILE A N 1
ATOM 670 C CA . ILE A 1 86 ? 13.418 -8.242 -26.933 1.00 95.69 86 ILE A CA 1
ATOM 671 C C . ILE A 1 86 ? 14.111 -7.658 -25.705 1.00 95.69 86 ILE A C 1
ATOM 673 O O . ILE A 1 86 ? 13.510 -7.450 -24.646 1.00 95.69 86 ILE A O 1
ATOM 677 N N . ARG A 1 87 ? 15.388 -7.309 -25.883 1.00 96.31 87 ARG A N 1
ATOM 678 C CA . ARG A 1 87 ? 16.188 -6.597 -24.883 1.00 96.31 87 ARG A CA 1
ATOM 679 C C . ARG A 1 87 ? 15.804 -5.116 -24.818 1.00 96.31 87 ARG A C 1
ATOM 681 O O . ARG A 1 87 ? 15.894 -4.401 -25.817 1.00 96.31 87 ARG A O 1
ATOM 688 N N . ARG A 1 88 ? 15.417 -4.650 -23.630 1.00 96.75 88 ARG A N 1
ATOM 689 C CA . ARG A 1 88 ? 15.053 -3.259 -23.309 1.00 96.75 88 ARG A CA 1
ATOM 690 C C . ARG A 1 88 ? 16.135 -2.644 -22.428 1.00 96.75 88 ARG A C 1
ATOM 692 O O . ARG A 1 88 ? 16.437 -3.188 -21.368 1.00 96.75 88 ARG A O 1
ATOM 699 N N . THR A 1 89 ? 16.734 -1.547 -22.882 1.00 94.62 89 THR A N 1
ATOM 700 C CA . THR A 1 89 ? 17.878 -0.885 -22.225 1.00 94.62 89 THR A CA 1
ATOM 701 C C . THR A 1 89 ? 17.512 0.451 -21.589 1.00 94.62 89 THR A C 1
ATOM 703 O O . THR A 1 89 ? 18.196 0.892 -20.673 1.00 94.62 89 THR A O 1
ATOM 706 N N . TYR A 1 90 ? 16.434 1.097 -22.043 1.00 95.06 90 TYR A N 1
ATOM 707 C CA . TYR A 1 90 ? 15.962 2.333 -21.433 1.00 95.06 90 TYR A CA 1
ATOM 708 C C . TYR A 1 90 ? 15.120 2.012 -20.199 1.00 95.06 90 TYR A C 1
ATOM 710 O O . TYR A 1 90 ? 14.138 1.276 -20.300 1.00 95.06 90 TYR A O 1
ATOM 718 N N . CYS A 1 91 ? 15.502 2.566 -19.051 1.00 95.69 91 CYS A N 1
ATOM 719 C CA . CYS A 1 91 ? 14.801 2.401 -17.784 1.00 95.69 91 CYS A CA 1
ATOM 720 C C . CYS A 1 91 ? 14.259 3.756 -17.323 1.00 95.69 91 CYS A C 1
ATOM 722 O O . CYS A 1 91 ? 15.029 4.665 -17.010 1.00 95.69 91 CYS A O 1
ATOM 724 N N . ARG A 1 92 ? 12.932 3.886 -17.269 1.00 95.06 92 ARG A N 1
ATOM 725 C CA . ARG A 1 92 ? 12.252 4.999 -16.607 1.00 95.06 92 ARG A CA 1
ATOM 726 C C . ARG A 1 92 ? 11.978 4.601 -15.161 1.00 95.06 92 ARG A C 1
ATOM 728 O O . ARG A 1 92 ? 11.251 3.640 -14.912 1.00 95.06 92 ARG A O 1
ATOM 735 N N . GLN A 1 93 ? 12.557 5.337 -14.222 1.00 94.44 93 GLN A N 1
ATOM 736 C CA . GLN A 1 93 ? 12.427 5.052 -12.796 1.00 94.44 93 GLN A CA 1
ATOM 737 C C . GLN A 1 93 ? 11.128 5.616 -12.203 1.00 94.44 93 GLN A C 1
ATOM 739 O O . GLN A 1 93 ? 10.502 6.498 -12.795 1.00 94.44 93 GLN A O 1
ATOM 744 N N . SER A 1 94 ? 10.741 5.090 -11.039 1.00 94.06 94 SER A N 1
ATOM 745 C CA . SER A 1 94 ? 9.643 5.587 -10.199 1.00 94.06 94 SER A CA 1
ATOM 746 C C . SER A 1 94 ? 8.312 5.806 -10.929 1.00 94.06 94 SER A C 1
ATOM 748 O O . SER A 1 94 ? 7.690 6.862 -10.826 1.00 94.06 94 SER A O 1
ATOM 750 N N . VAL A 1 95 ? 7.863 4.807 -11.690 1.00 96.44 95 VAL A N 1
ATOM 751 C CA . VAL A 1 95 ? 6.564 4.823 -12.372 1.00 96.44 95 VAL A CA 1
ATOM 752 C C . VAL A 1 95 ? 5.478 4.316 -11.416 1.00 96.44 95 VAL A C 1
ATOM 754 O O . VAL A 1 95 ? 5.539 3.152 -11.012 1.00 96.44 95 VAL A O 1
ATOM 757 N N . PRO A 1 96 ? 4.479 5.144 -11.057 1.00 96.06 96 PRO A N 1
ATOM 758 C CA . PRO A 1 96 ? 3.417 4.743 -10.145 1.00 96.06 96 PRO A CA 1
ATOM 759 C C . PRO A 1 96 ? 2.298 3.971 -10.858 1.00 96.06 96 PRO A C 1
ATOM 761 O O . PRO A 1 96 ? 1.978 4.222 -12.023 1.00 96.06 96 PRO A O 1
ATOM 764 N N . ARG A 1 97 ? 1.640 3.078 -10.117 1.00 94.56 97 ARG A N 1
ATOM 765 C CA . ARG A 1 97 ? 0.395 2.396 -10.494 1.00 94.56 97 ARG A CA 1
ATOM 766 C C . ARG A 1 97 ? -0.513 2.265 -9.280 1.00 94.56 97 ARG A C 1
ATOM 768 O O . ARG A 1 97 ? -0.061 1.856 -8.218 1.00 94.56 97 ARG A O 1
ATOM 775 N N . ARG A 1 98 ? -1.810 2.510 -9.465 1.00 95.75 98 ARG A N 1
ATOM 776 C CA . ARG A 1 98 ? -2.831 2.241 -8.444 1.00 95.75 98 ARG A CA 1
ATOM 777 C C . ARG A 1 98 ? -3.185 0.756 -8.383 1.00 95.75 98 ARG A C 1
ATOM 779 O O . ARG A 1 98 ? -3.396 0.126 -9.422 1.00 95.75 98 ARG A O 1
ATOM 786 N N . LEU A 1 99 ? -3.292 0.234 -7.168 1.00 95.62 99 LEU A N 1
ATOM 787 C CA . LEU A 1 99 ? -3.697 -1.130 -6.860 1.00 95.62 99 LEU A CA 1
ATOM 788 C C . LEU A 1 99 ? -4.804 -1.088 -5.799 1.00 95.62 99 LEU A C 1
ATOM 790 O O . LEU A 1 99 ? -4.591 -0.631 -4.681 1.00 95.62 99 LEU A O 1
ATOM 794 N N . ALA A 1 100 ? -5.989 -1.568 -6.149 1.00 94.12 100 ALA A N 1
ATOM 795 C CA . ALA A 1 100 ? -7.094 -1.790 -5.234 1.00 94.12 100 ALA A CA 1
ATOM 796 C C . ALA A 1 100 ? -6.880 -3.111 -4.485 1.00 94.12 100 ALA A C 1
ATOM 798 O O . ALA A 1 100 ? -6.724 -4.171 -5.096 1.00 94.12 100 ALA A O 1
ATOM 799 N N . THR A 1 101 ? -6.879 -3.040 -3.156 1.00 93.62 101 THR A N 1
ATOM 800 C CA . THR A 1 101 ? -6.615 -4.177 -2.268 1.00 93.62 101 THR A CA 1
ATOM 801 C C . THR A 1 101 ? -7.748 -4.369 -1.269 1.00 93.62 101 THR A C 1
ATOM 803 O O . THR A 1 101 ? -8.649 -3.539 -1.169 1.00 93.62 101 THR A O 1
ATOM 806 N N . VAL A 1 102 ? -7.673 -5.437 -0.475 1.00 91.12 102 VAL A N 1
ATOM 807 C CA . VAL A 1 102 ? -8.592 -5.676 0.650 1.00 91.12 102 VAL A CA 1
ATOM 808 C C . VAL A 1 102 ? -8.505 -4.602 1.744 1.00 91.12 102 VAL A C 1
ATOM 810 O O . VAL A 1 102 ? -9.418 -4.468 2.546 1.00 91.12 102 VAL A O 1
ATOM 813 N N . PHE A 1 103 ? -7.437 -3.810 1.794 1.00 90.75 103 PHE A N 1
ATOM 814 C CA . PHE A 1 103 ? -7.319 -2.711 2.759 1.00 90.75 103 PHE A CA 1
ATOM 815 C C . PHE A 1 103 ? -7.661 -1.352 2.138 1.00 90.75 103 PHE A C 1
ATOM 817 O O . PHE A 1 103 ? -7.724 -0.355 2.842 1.00 90.75 103 PHE A O 1
ATOM 824 N N . GLY A 1 104 ? -7.892 -1.299 0.824 1.00 90.56 104 GLY A N 1
ATOM 825 C CA . GLY A 1 104 ? -8.104 -0.063 0.075 1.00 90.56 104 GLY A CA 1
ATOM 826 C C . GLY A 1 104 ? -7.116 0.141 -1.060 1.00 90.56 104 GLY A C 1
ATOM 827 O O . GLY A 1 104 ? -6.311 -0.736 -1.381 1.00 90.56 104 GLY A O 1
ATOM 828 N N . GLU A 1 105 ? -7.228 1.291 -1.721 1.00 95.44 105 GLU A N 1
ATOM 829 C CA . GLU A 1 105 ? -6.335 1.664 -2.818 1.00 95.44 105 GLU A CA 1
ATOM 830 C C . GLU A 1 105 ? -4.951 2.061 -2.274 1.00 95.44 105 GLU A C 1
ATOM 832 O O . GLU A 1 105 ? -4.822 2.847 -1.330 1.00 95.44 105 GLU A O 1
ATOM 837 N N . VAL A 1 106 ? -3.911 1.491 -2.878 1.00 97.00 106 VAL A N 1
ATOM 838 C CA . VAL A 1 106 ? -2.497 1.795 -2.626 1.00 97.00 106 VAL A CA 1
ATOM 839 C C . VAL A 1 106 ? -1.789 2.085 -3.948 1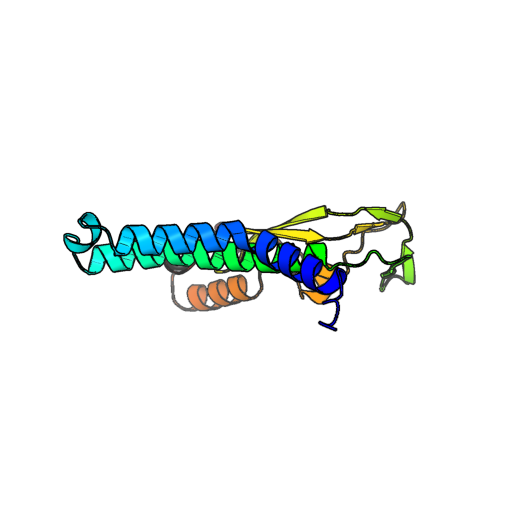.00 97.00 106 VAL A C 1
ATOM 841 O O . VAL A 1 106 ? -2.310 1.795 -5.030 1.00 97.00 106 VAL A O 1
ATOM 844 N N . THR A 1 107 ? -0.593 2.656 -3.872 1.00 97.12 107 THR A N 1
ATOM 845 C CA . THR A 1 107 ? 0.260 2.926 -5.031 1.00 97.12 107 THR A CA 1
ATOM 846 C C . THR A 1 107 ? 1.482 2.020 -5.009 1.00 97.12 107 THR A C 1
ATOM 848 O O . THR A 1 107 ? 2.211 1.969 -4.024 1.00 97.12 107 THR A O 1
ATOM 851 N N . VAL A 1 108 ? 1.719 1.330 -6.123 1.00 97.00 108 VAL A N 1
ATOM 852 C CA . VAL A 1 108 ? 2.942 0.575 -6.401 1.00 97.00 108 VAL A CA 1
ATOM 853 C C . VAL A 1 108 ? 3.845 1.447 -7.270 1.00 97.00 108 VAL A C 1
ATOM 855 O O . VAL A 1 108 ? 3.474 1.782 -8.398 1.00 97.00 108 VAL A O 1
ATOM 858 N N . THR A 1 109 ? 5.027 1.790 -6.769 1.00 96.50 109 THR A N 1
ATOM 859 C CA .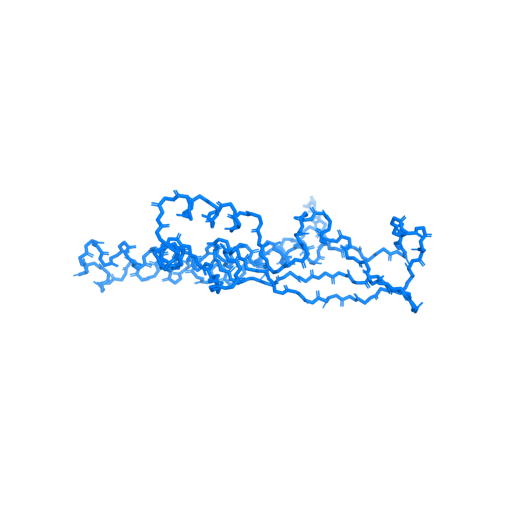 THR A 1 109 ? 6.051 2.542 -7.510 1.00 96.50 109 THR A CA 1
ATOM 860 C C . THR A 1 109 ? 7.130 1.586 -8.000 1.00 96.50 109 THR A C 1
ATOM 862 O O . THR A 1 109 ? 7.643 0.802 -7.211 1.00 96.50 109 THR A O 1
ATOM 865 N N . ARG A 1 110 ? 7.459 1.625 -9.296 1.00 95.50 110 ARG A N 1
ATOM 866 C CA . ARG A 1 110 ? 8.350 0.632 -9.923 1.00 95.50 110 ARG A CA 1
ATOM 867 C C . ARG A 1 110 ? 9.130 1.160 -11.120 1.00 95.50 110 ARG A C 1
ATOM 869 O O . ARG A 1 110 ? 8.757 2.170 -11.720 1.00 95.50 110 ARG A O 1
ATOM 876 N N . HIS A 1 111 ? 10.158 0.438 -11.548 1.00 96.38 111 HIS A N 1
ATOM 877 C CA . HIS A 1 111 ? 10.880 0.741 -12.785 1.00 96.38 111 HIS A CA 1
ATOM 878 C C . HIS A 1 111 ? 10.181 0.208 -14.045 1.00 96.38 111 HIS A C 1
ATOM 880 O O . HIS A 1 111 ? 9.674 -0.915 -14.086 1.00 96.38 111 HIS A O 1
ATOM 886 N N . ALA A 1 112 ? 10.195 1.015 -15.107 1.00 96.44 112 ALA A N 1
ATOM 887 C CA . ALA A 1 112 ? 9.674 0.665 -16.423 1.00 96.44 112 ALA A CA 1
ATOM 888 C C . ALA A 1 112 ? 10.813 0.529 -17.437 1.00 96.44 112 ALA A C 1
ATOM 890 O O . ALA A 1 112 ? 11.512 1.497 -17.736 1.00 96.44 112 ALA A O 1
ATOM 891 N N . TYR A 1 113 ? 10.965 -0.658 -18.017 1.00 97.12 113 TYR A N 1
ATOM 892 C CA . TYR A 1 113 ? 11.963 -0.938 -19.048 1.00 97.12 113 TYR A CA 1
ATOM 893 C C . TYR A 1 113 ? 11.311 -0.848 -20.418 1.00 97.12 113 TYR A C 1
ATOM 895 O O . TYR A 1 113 ? 10.303 -1.509 -20.665 1.00 97.12 113 TYR A O 1
ATOM 903 N N . GLN A 1 114 ? 11.867 -0.039 -21.317 1.00 95.94 114 GLN A N 1
ATOM 904 C CA . GLN A 1 114 ? 11.221 0.315 -22.579 1.00 95.94 114 GLN A CA 1
ATOM 905 C C . GLN A 1 114 ? 12.159 0.144 -23.777 1.00 95.94 114 GLN A C 1
ATOM 907 O O . GLN A 1 114 ? 13.388 0.202 -23.671 1.00 95.94 114 GLN A O 1
ATOM 912 N N . LYS A 1 115 ? 11.546 -0.049 -24.944 1.00 95.00 115 LYS A N 1
ATOM 913 C CA . LYS A 1 115 ? 12.183 0.018 -26.260 1.00 95.00 115 LYS A CA 1
ATOM 914 C C . LYS A 1 115 ? 11.153 0.546 -27.253 1.00 95.00 115 LYS A C 1
ATOM 916 O O . LYS A 1 115 ? 9.989 0.156 -27.194 1.00 95.00 115 LYS A O 1
ATOM 921 N N . ARG A 1 116 ? 11.570 1.431 -28.161 1.00 93.75 116 ARG A N 1
ATOM 922 C CA . ARG A 1 116 ? 10.686 1.999 -29.189 1.00 93.75 116 ARG A CA 1
ATOM 923 C C . ARG A 1 116 ? 10.002 0.877 -29.981 1.00 93.75 116 ARG A C 1
ATOM 925 O O . ARG A 1 116 ? 10.678 -0.044 -30.427 1.00 93.75 116 ARG A O 1
ATOM 932 N N . GLY A 1 117 ? 8.683 0.981 -30.146 1.00 92.94 117 GLY A N 1
ATOM 933 C CA . GLY A 1 117 ? 7.872 0.004 -30.882 1.00 92.94 117 GLY A CA 1
ATOM 934 C C . GLY A 1 117 ? 7.480 -1.252 -30.096 1.00 92.94 117 GLY A C 1
ATOM 935 O O . GLY A 1 117 ? 6.852 -2.132 -30.670 1.00 92.94 117 GLY A O 1
ATOM 936 N N . HIS A 1 118 ? 7.815 -1.349 -28.803 1.00 93.62 118 HIS A N 1
ATOM 937 C CA . HIS A 1 118 ? 7.502 -2.518 -27.978 1.00 93.62 118 HIS A CA 1
ATOM 938 C C . HIS A 1 118 ? 6.877 -2.128 -26.636 1.00 93.62 118 HIS A C 1
ATOM 940 O O . HIS A 1 118 ? 7.137 -1.050 -26.100 1.00 93.62 118 HIS A O 1
ATOM 946 N N . HIS A 1 119 ? 6.083 -3.038 -26.065 1.00 93.12 119 HIS A N 1
ATOM 947 C CA . HIS A 1 119 ? 5.490 -2.854 -24.741 1.00 93.12 119 HIS A CA 1
ATOM 948 C C . HIS A 1 119 ? 6.563 -2.718 -23.654 1.00 93.12 119 HIS A C 1
ATOM 950 O O . HIS A 1 119 ? 7.608 -3.376 -23.709 1.00 93.12 119 HIS A O 1
ATOM 956 N N . SER A 1 120 ? 6.295 -1.876 -22.656 1.00 94.75 120 SER A N 1
ATOM 957 C CA . SER A 1 120 ? 7.157 -1.729 -21.481 1.00 94.75 120 SER A CA 1
ATOM 958 C C . SER A 1 120 ? 7.104 -2.986 -20.607 1.00 94.75 120 SER A C 1
ATOM 960 O O . SER A 1 120 ? 6.053 -3.612 -20.495 1.00 94.75 120 SER A O 1
ATOM 962 N N . LEU A 1 121 ? 8.218 -3.324 -19.957 1.00 95.38 121 LEU A N 1
ATOM 963 C CA . LEU A 1 121 ? 8.276 -4.369 -18.933 1.00 95.38 121 LEU A CA 1
ATOM 964 C C . LEU A 1 121 ? 8.440 -3.760 -17.547 1.00 95.38 121 LEU A C 1
ATOM 966 O O . LEU A 1 121 ? 9.139 -2.761 -17.373 1.00 95.38 121 LEU A O 1
ATOM 970 N N . TYR A 1 122 ? 7.829 -4.421 -16.571 1.00 95.00 122 TYR A N 1
ATOM 971 C CA . TYR A 1 122 ? 7.784 -4.000 -15.178 1.00 95.00 122 TYR A CA 1
ATOM 972 C C . TYR A 1 122 ? 8.175 -5.185 -14.287 1.00 95.00 122 TYR A C 1
ATOM 974 O O . TYR A 1 122 ? 7.298 -5.893 -13.803 1.00 95.00 122 TYR A O 1
ATOM 982 N N . PRO A 1 123 ? 9.475 -5.460 -14.089 1.00 93.88 123 PRO A N 1
ATOM 983 C CA . PRO A 1 123 ? 9.913 -6.640 -13.342 1.00 93.88 123 PRO A CA 1
ATOM 984 C C . PRO A 1 123 ? 9.300 -6.756 -11.942 1.00 93.88 123 PRO A C 1
ATOM 986 O O . PRO A 1 123 ? 8.935 -7.850 -11.525 1.00 93.88 123 PRO A O 1
ATOM 989 N N . MET A 1 124 ? 9.116 -5.628 -11.248 1.00 94.50 124 MET A N 1
ATOM 990 C CA . MET A 1 124 ? 8.476 -5.611 -9.933 1.00 94.50 124 MET A CA 1
ATOM 991 C C . MET A 1 124 ? 7.026 -6.121 -9.968 1.00 94.50 124 MET A C 1
ATOM 993 O O . MET A 1 124 ? 6.597 -6.753 -9.009 1.00 94.50 124 MET A O 1
ATOM 997 N N . ASP A 1 125 ? 6.279 -5.912 -11.061 1.00 93.69 125 ASP A N 1
ATOM 998 C CA . ASP A 1 125 ? 4.918 -6.454 -11.180 1.00 93.69 125 ASP A CA 1
ATOM 999 C C . ASP A 1 125 ? 4.943 -7.987 -11.175 1.00 93.69 125 ASP A C 1
ATOM 1001 O O . ASP A 1 125 ? 4.108 -8.607 -10.526 1.00 93.69 125 ASP A O 1
ATOM 1005 N N . GLN A 1 126 ? 5.929 -8.600 -11.835 1.00 89.19 126 GLN A N 1
ATOM 1006 C CA . GLN A 1 126 ? 6.091 -10.054 -11.845 1.00 89.19 126 GLN A CA 1
ATOM 1007 C C . GLN A 1 126 ? 6.533 -10.587 -10.476 1.00 89.19 126 GLN A C 1
ATOM 1009 O O . GLN A 1 126 ? 5.994 -11.582 -10.003 1.00 89.19 126 GLN A O 1
ATOM 1014 N N . GLU A 1 127 ? 7.479 -9.916 -9.813 1.00 91.62 127 GLU A N 1
ATOM 1015 C CA . GLU A 1 127 ? 7.939 -10.295 -8.466 1.00 91.62 127 GLU A CA 1
ATOM 1016 C C . GLU A 1 127 ? 6.830 -10.203 -7.409 1.00 91.62 127 GLU A C 1
ATOM 1018 O O . GLU A 1 127 ? 6.837 -10.946 -6.428 1.00 91.62 127 GLU A O 1
ATOM 1023 N N . LEU A 1 128 ? 5.897 -9.269 -7.589 1.00 91.06 128 LEU A N 1
ATOM 1024 C CA . LEU A 1 128 ? 4.724 -9.090 -6.737 1.00 91.06 128 LEU A CA 1
ATOM 1025 C C . LEU A 1 128 ? 3.523 -9.937 -7.187 1.00 91.06 128 LEU A C 1
ATOM 1027 O O . LEU A 1 128 ? 2.479 -9.874 -6.541 1.00 91.06 128 LEU A O 1
ATOM 1031 N N . ASN A 1 129 ? 3.655 -10.696 -8.282 1.00 90.88 129 ASN A N 1
ATOM 1032 C CA . ASN A 1 129 ? 2.561 -11.413 -8.937 1.00 90.88 129 ASN A CA 1
ATOM 1033 C C . ASN A 1 129 ? 1.325 -10.518 -9.150 1.00 90.88 129 ASN A C 1
ATOM 1035 O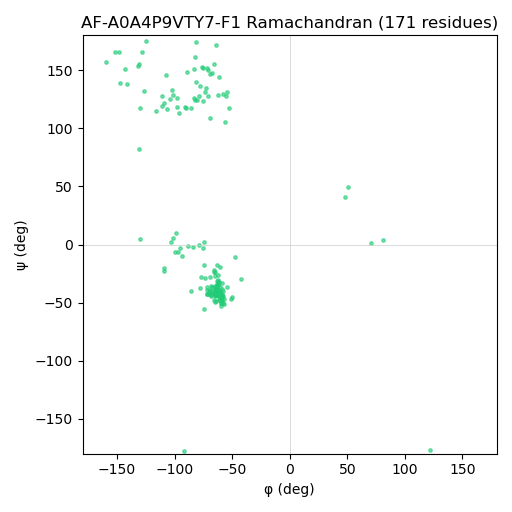 O . ASN A 1 129 ? 0.188 -10.917 -8.904 1.00 90.88 129 ASN A O 1
ATOM 1039 N N . LEU A 1 130 ? 1.546 -9.2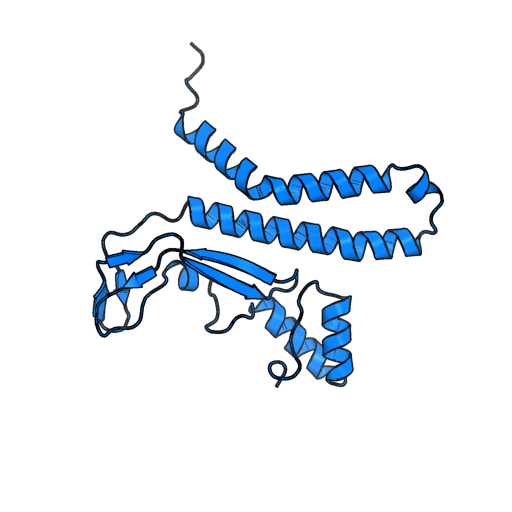63 -9.551 1.00 90.88 130 LEU A N 1
ATOM 1040 C CA . LEU A 1 130 ? 0.451 -8.340 -9.798 1.00 90.88 130 LEU A CA 1
ATOM 1041 C C . LEU A 1 130 ? -0.259 -8.735 -11.077 1.00 90.88 130 LEU A C 1
ATOM 1043 O O . LEU A 1 130 ? 0.346 -8.961 -12.126 1.00 90.88 130 LEU A O 1
ATOM 1047 N N . SER A 1 131 ? -1.578 -8.726 -10.987 1.00 87.00 131 SER A N 1
ATOM 1048 C CA . SER A 1 131 ? -2.435 -8.908 -12.138 1.00 87.00 131 SER A CA 1
ATOM 1049 C C . SER A 1 131 ? -2.272 -7.776 -13.162 1.00 87.00 131 SER A C 1
ATOM 1051 O O . SER A 1 131 ? -1.599 -6.780 -12.896 1.00 87.00 131 SER A O 1
ATOM 1053 N N . ALA A 1 132 ? -2.870 -7.900 -14.349 1.00 85.94 132 ALA A N 1
ATOM 1054 C CA . ALA A 1 132 ? -2.811 -6.844 -15.367 1.00 85.94 132 ALA A CA 1
ATOM 1055 C C . ALA A 1 132 ? -3.755 -5.659 -15.070 1.00 85.94 132 ALA A C 1
ATOM 1057 O O . ALA A 1 132 ? -3.473 -4.528 -15.466 1.00 85.94 132 ALA A O 1
ATOM 1058 N N . ASP A 1 133 ? -4.861 -5.902 -14.362 1.00 88.94 133 ASP A N 1
ATOM 1059 C CA . ASP A 1 133 ? -5.841 -4.880 -13.979 1.00 88.94 133 ASP A CA 1
ATOM 1060 C C . ASP A 1 133 ? -5.531 -4.272 -12.601 1.00 88.94 133 ASP A C 1
ATOM 1062 O O . ASP A 1 133 ? -4.528 -4.577 -11.970 1.00 88.94 133 ASP A O 1
ATOM 1066 N N . LYS A 1 134 ? -6.364 -3.363 -12.097 1.00 90.44 134 LYS A N 1
ATOM 1067 C CA . LYS A 1 134 ? -6.073 -2.680 -10.829 1.00 90.44 134 LYS A CA 1
ATOM 1068 C C . LYS A 1 134 ? -6.366 -3.501 -9.567 1.00 90.44 134 LYS A C 1
ATOM 1070 O O . LYS A 1 134 ? -6.182 -2.949 -8.491 1.00 90.44 134 LYS A O 1
ATOM 1075 N N . TYR A 1 135 ? -6.848 -4.738 -9.642 1.00 90.19 135 TYR A N 1
ATOM 1076 C CA . TYR A 1 135 ? -7.327 -5.480 -8.472 1.00 90.19 135 TYR A CA 1
ATOM 1077 C C . TYR A 1 135 ? -6.303 -6.508 -7.999 1.00 90.19 135 TYR A C 1
ATOM 1079 O O . TYR A 1 135 ? -5.757 -7.285 -8.789 1.00 90.19 135 TYR A O 1
ATOM 1087 N N . SER A 1 136 ? -6.057 -6.528 -6.688 1.00 91.25 136 SER A N 1
ATOM 1088 C CA . SER A 1 136 ? -5.238 -7.570 -6.077 1.00 91.25 136 SER A CA 1
ATOM 1089 C C . SER A 1 136 ? -5.975 -8.909 -6.049 1.00 91.25 136 SER A C 1
ATOM 1091 O O . SER A 1 136 ? -7.203 -8.961 -5.937 1.00 91.25 136 SER A O 1
ATOM 1093 N N . ASP A 1 137 ? -5.223 -10.007 -6.083 1.00 88.50 137 ASP A N 1
ATOM 1094 C CA . ASP A 1 137 ? -5.806 -11.352 -6.048 1.00 88.50 137 ASP A CA 1
ATOM 1095 C C . ASP A 1 137 ? -6.584 -11.614 -4.753 1.00 88.50 137 ASP A C 1
ATOM 1097 O O . ASP A 1 137 ? -7.650 -12.221 -4.788 1.00 88.50 137 ASP A O 1
ATOM 1101 N N . GLY A 1 138 ? -6.130 -11.065 -3.621 1.00 87.38 138 GLY A N 1
ATOM 1102 C CA . GLY A 1 138 ? -6.873 -11.146 -2.360 1.00 87.38 138 GLY A CA 1
ATOM 1103 C C . GLY A 1 138 ? -8.232 -10.437 -2.415 1.00 87.38 138 GLY A C 1
ATOM 1104 O O . GLY A 1 138 ? -9.206 -10.916 -1.836 1.00 87.38 138 GLY A O 1
ATOM 1105 N N . LEU A 1 139 ? -8.329 -9.315 -3.139 1.00 87.44 139 LEU A N 1
ATOM 1106 C CA . LEU A 1 139 ? -9.603 -8.622 -3.334 1.00 87.44 139 LEU A CA 1
ATOM 1107 C C . LEU A 1 139 ? -10.516 -9.413 -4.276 1.00 87.44 139 LEU A C 1
ATOM 1109 O O . LEU A 1 139 ? -11.693 -9.587 -3.969 1.00 87.44 139 LEU A O 1
ATOM 1113 N N . ARG A 1 140 ? -9.971 -9.964 -5.367 1.00 87.06 140 ARG A N 1
ATOM 1114 C CA . ARG A 1 140 ? -10.716 -10.851 -6.277 1.00 87.06 140 ARG A CA 1
ATOM 1115 C C . ARG A 1 140 ? -11.260 -12.081 -5.568 1.00 87.06 140 ARG A C 1
ATOM 1117 O O . ARG A 1 140 ? -12.415 -12.436 -5.769 1.00 87.06 140 ARG A O 1
ATOM 1124 N N . GLN A 1 141 ? -10.455 -12.699 -4.708 1.00 86.88 141 GLN A N 1
ATOM 1125 C CA . GLN A 1 141 ? -10.881 -13.850 -3.922 1.00 86.88 141 GLN A CA 1
ATOM 1126 C C . GLN A 1 141 ? -12.075 -13.496 -3.027 1.00 86.88 141 GLN A C 1
ATOM 1128 O O . GLN A 1 141 ? -13.046 -14.247 -2.988 1.00 86.88 141 GLN A O 1
ATOM 1133 N N . ARG A 1 142 ? -12.049 -12.336 -2.353 1.00 83.94 142 ARG A N 1
ATOM 1134 C CA . ARG A 1 142 ? -13.196 -11.875 -1.551 1.00 83.94 142 ARG A CA 1
ATOM 1135 C C . ARG A 1 142 ? -14.431 -11.611 -2.409 1.00 83.94 142 ARG A C 1
ATOM 1137 O O . ARG A 1 142 ? -15.511 -12.047 -2.033 1.00 83.94 142 ARG A O 1
ATOM 1144 N N . VAL A 1 143 ? -14.273 -10.970 -3.569 1.00 83.19 143 VAL A N 1
ATOM 1145 C CA . VAL A 1 143 ? -15.375 -10.764 -4.528 1.00 83.19 143 VAL A CA 1
ATOM 1146 C C . VAL A 1 143 ? -15.994 -12.095 -4.953 1.00 83.19 143 VAL A C 1
ATOM 1148 O O . VAL A 1 143 ? -17.214 -12.233 -4.914 1.00 83.19 143 VAL A O 1
ATOM 1151 N N . ALA A 1 144 ? -15.177 -13.089 -5.303 1.00 83.88 144 ALA A N 1
ATOM 1152 C CA . ALA A 1 144 ? -15.653 -14.411 -5.707 1.00 83.88 144 ALA A CA 1
ATOM 1153 C C . ALA A 1 144 ? -16.400 -15.138 -4.573 1.00 83.88 144 ALA A C 1
ATOM 1155 O O . ALA A 1 144 ? -17.447 -15.739 -4.801 1.00 83.88 144 ALA A O 1
ATOM 1156 N N . ILE A 1 145 ? -15.901 -15.052 -3.336 1.00 79.56 145 ILE A N 1
ATOM 1157 C CA . ILE A 1 145 ? -16.559 -15.666 -2.174 1.00 79.56 145 ILE A CA 1
ATOM 1158 C C . ILE A 1 145 ? -17.904 -14.991 -1.888 1.00 79.56 145 ILE A C 1
ATOM 1160 O O . ILE A 1 145 ? -18.903 -15.680 -1.698 1.00 79.56 145 ILE A O 1
ATOM 1164 N N . GLU A 1 146 ? -17.956 -13.663 -1.857 1.00 78.06 146 GLU A N 1
ATOM 1165 C CA . GLU A 1 146 ? -19.172 -12.934 -1.477 1.00 78.06 146 GLU A CA 1
ATOM 1166 C C . GLU A 1 146 ? -20.258 -13.005 -2.563 1.00 78.06 146 GLU A C 1
ATOM 1168 O O . GLU A 1 146 ? -21.435 -13.195 -2.241 1.00 78.06 146 GLU A O 1
ATOM 1173 N N . SER A 1 147 ? -19.864 -12.976 -3.842 1.00 75.38 147 SER A N 1
ATOM 1174 C CA . SER A 1 147 ? -20.789 -13.159 -4.973 1.00 75.38 147 SER A CA 1
ATOM 1175 C C . SER A 1 147 ? -21.406 -14.557 -5.028 1.00 75.38 147 SER A C 1
ATOM 1177 O O . SER A 1 147 ? -22.506 -14.715 -5.548 1.00 75.38 147 SER A O 1
ATOM 1179 N N . SER A 1 148 ? -20.753 -15.568 -4.443 1.00 76.62 148 SER A N 1
ATOM 1180 C CA . SER A 1 148 ? -21.335 -16.912 -4.320 1.00 76.62 148 SER A CA 1
ATOM 1181 C C . SER A 1 148 ? -22.437 -17.016 -3.254 1.00 76.62 148 SER A C 1
ATOM 1183 O O . SER A 1 148 ? -23.213 -17.969 -3.272 1.00 76.62 148 SER A O 1
ATOM 1185 N N . LYS A 1 149 ? -22.513 -16.051 -2.324 1.00 71.56 149 LYS A N 1
ATOM 1186 C CA . LYS A 1 149 ? -23.391 -16.100 -1.141 1.00 71.56 149 LYS A CA 1
ATOM 1187 C C . LYS A 1 149 ? -24.562 -15.124 -1.183 1.00 71.56 149 LYS A C 1
ATOM 1189 O O . LYS A 1 149 ? -25.503 -15.288 -0.415 1.00 71.56 149 LYS A O 1
ATOM 1194 N N . SER A 1 150 ? -24.481 -14.079 -2.000 1.00 60.03 150 SER A N 1
ATOM 1195 C CA . SER A 1 150 ? -25.367 -12.919 -1.894 1.00 60.03 150 SER A CA 1
ATOM 1196 C C . SER A 1 150 ? -25.635 -12.278 -3.249 1.00 60.03 150 SER A C 1
ATOM 1198 O O . SER A 1 150 ? -24.953 -12.548 -4.239 1.00 60.03 150 SER A O 1
ATOM 1200 N N . SER A 1 151 ? -26.646 -11.408 -3.298 1.00 61.41 151 SER A N 1
ATOM 1201 C CA . SER A 1 151 ? -26.873 -10.585 -4.483 1.00 61.41 151 SER A CA 1
ATOM 1202 C C . SER A 1 151 ? -25.715 -9.602 -4.687 1.00 61.41 151 SER A C 1
ATOM 1204 O O . SER A 1 151 ? -25.014 -9.201 -3.760 1.00 61.41 151 SER A O 1
ATOM 1206 N N . PHE A 1 152 ? -25.517 -9.164 -5.922 1.00 52.09 152 PHE A N 1
ATOM 1207 C CA . PHE A 1 152 ? -24.374 -8.338 -6.301 1.00 52.09 152 PHE A CA 1
ATOM 1208 C C . PHE A 1 152 ? -24.253 -7.013 -5.530 1.00 52.09 152 PHE A C 1
ATOM 1210 O O . PHE A 1 152 ? -23.164 -6.598 -5.131 1.00 52.09 152 PHE A O 1
ATOM 1217 N N . ASP A 1 153 ? -25.386 -6.352 -5.295 1.00 53.84 153 ASP A N 1
ATOM 1218 C CA . ASP A 1 153 ? -25.443 -5.083 -4.565 1.00 53.84 153 ASP A CA 1
ATOM 1219 C C . ASP A 1 153 ? -25.121 -5.273 -3.079 1.00 53.84 153 ASP A C 1
ATOM 1221 O O . ASP A 1 153 ? -24.574 -4.377 -2.435 1.00 53.84 153 ASP A O 1
ATOM 1225 N N . GLU A 1 154 ? -25.398 -6.461 -2.553 1.00 59.19 154 GLU A N 1
ATOM 1226 C CA . GLU A 1 154 ? -25.057 -6.873 -1.199 1.00 59.19 154 GLU A CA 1
ATOM 1227 C C . GLU A 1 154 ? -23.577 -7.255 -1.086 1.00 59.19 154 GLU A C 1
ATOM 1229 O O . GLU A 1 154 ? -22.923 -6.842 -0.133 1.00 59.19 154 GLU A O 1
ATOM 1234 N N . THR A 1 155 ? -22.997 -7.892 -2.110 1.00 57.81 155 THR A N 1
ATOM 1235 C CA . THR A 1 155 ? -21.549 -8.155 -2.198 1.00 57.81 155 THR A CA 1
ATOM 1236 C C . THR A 1 155 ? -20.729 -6.862 -2.197 1.00 57.81 155 THR A C 1
ATOM 1238 O O . THR A 1 155 ? -19.763 -6.742 -1.445 1.00 57.81 155 THR A O 1
ATOM 1241 N N . VAL A 1 156 ? -21.109 -5.858 -2.995 1.00 60.38 156 VAL A N 1
ATOM 1242 C CA . VAL A 1 156 ? -20.388 -4.569 -3.036 1.00 60.38 156 VAL A CA 1
ATOM 1243 C C . VAL A 1 156 ? -20.477 -3.843 -1.690 1.00 60.38 156 VAL A C 1
ATOM 1245 O O . VAL A 1 156 ? -19.481 -3.276 -1.238 1.00 60.38 156 VAL A O 1
ATOM 1248 N N . ARG A 1 157 ? -21.638 -3.888 -1.022 1.00 57.31 157 ARG A N 1
ATOM 1249 C CA . ARG A 1 157 ? -21.814 -3.317 0.324 1.00 57.31 157 ARG A CA 1
ATOM 1250 C C . ARG A 1 157 ? -21.027 -4.089 1.381 1.00 57.31 157 ARG A C 1
ATOM 1252 O O . ARG A 1 157 ? -20.356 -3.457 2.186 1.00 57.31 157 ARG A O 1
ATOM 1259 N N . SER A 1 158 ? -21.052 -5.420 1.340 1.00 57.59 158 SER A N 1
ATOM 1260 C CA . SER A 1 158 ? -20.286 -6.299 2.234 1.00 57.59 158 SER A CA 1
ATOM 1261 C C . SER A 1 158 ? -18.787 -6.048 2.091 1.00 57.59 158 SER A C 1
ATOM 1263 O O . SER A 1 158 ? -18.090 -5.894 3.087 1.00 57.59 158 SER A O 1
ATOM 1265 N N . ILE A 1 159 ? -18.282 -5.899 0.865 1.00 61.34 159 ILE A N 1
ATOM 1266 C CA . ILE A 1 159 ? -16.870 -5.596 0.617 1.00 61.34 159 ILE A CA 1
ATOM 1267 C C . ILE A 1 159 ? -16.527 -4.185 1.091 1.00 61.34 159 ILE A C 1
ATOM 1269 O O . ILE A 1 159 ? -15.530 -4.033 1.782 1.00 61.34 159 ILE A O 1
ATOM 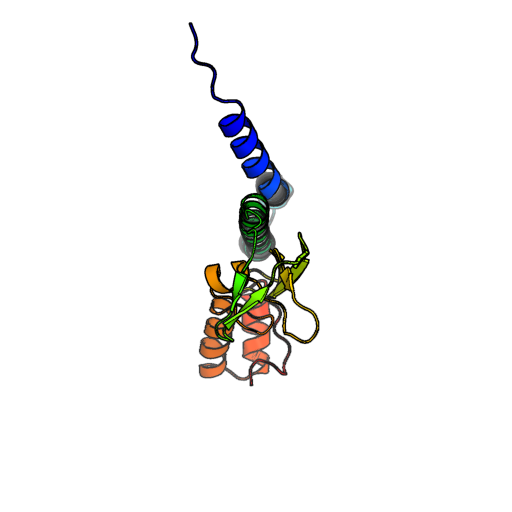1273 N N . ALA A 1 160 ? -17.348 -3.173 0.811 1.00 60.31 160 ALA A N 1
ATOM 1274 C CA . ALA A 1 160 ? -17.102 -1.819 1.313 1.00 60.31 160 ALA A CA 1
ATOM 1275 C C . ALA A 1 160 ? -17.180 -1.714 2.852 1.00 60.31 160 ALA A C 1
ATOM 1277 O O . ALA A 1 160 ? -16.541 -0.844 3.437 1.00 60.31 160 ALA A O 1
ATOM 1278 N N . PHE A 1 161 ? -17.956 -2.585 3.506 1.00 55.31 161 PHE A N 1
ATOM 1279 C CA . PHE A 1 161 ? -18.119 -2.615 4.963 1.00 55.31 161 PHE A CA 1
ATOM 1280 C C . PHE A 1 161 ? -17.028 -3.449 5.663 1.00 55.31 161 PHE A C 1
ATOM 1282 O O . PHE A 1 161 ? -16.498 -3.057 6.701 1.00 55.31 161 PHE A O 1
ATOM 1289 N N . ASN A 1 162 ? -16.646 -4.586 5.074 1.00 55.25 162 ASN A N 1
ATOM 1290 C CA . ASN A 1 162 ? -15.696 -5.548 5.645 1.00 55.25 162 ASN A CA 1
ATOM 1291 C C . ASN A 1 162 ? -14.257 -5.374 5.131 1.00 55.25 162 ASN A C 1
ATOM 1293 O O . ASN A 1 162 ? -13.348 -6.082 5.574 1.00 55.25 162 ASN A O 1
ATOM 1297 N N . THR A 1 163 ? -14.041 -4.488 4.158 1.00 55.09 163 THR A N 1
ATOM 1298 C CA . THR A 1 163 ? -12.741 -4.216 3.533 1.00 55.09 163 THR A CA 1
ATOM 1299 C C . THR A 1 163 ? -12.619 -2.725 3.228 1.00 55.09 163 THR A C 1
ATOM 1301 O O . THR A 1 163 ? -13.611 -2.063 2.943 1.00 55.09 163 THR A O 1
ATOM 1304 N N . GLY A 1 164 ? -11.399 -2.184 3.217 1.00 53.88 164 GLY A N 1
ATOM 1305 C CA . GLY A 1 164 ? -11.177 -0.806 2.753 1.00 53.88 164 GLY A CA 1
ATOM 1306 C C . GLY A 1 164 ? -11.233 -0.655 1.224 1.00 53.88 164 GLY A C 1
ATOM 1307 O O . GLY A 1 164 ? -11.065 0.446 0.701 1.00 53.88 164 GLY A O 1
ATOM 1308 N N . GLY A 1 165 ? -11.413 -1.757 0.484 1.00 48.72 165 GLY A N 1
ATOM 1309 C CA . GLY A 1 165 ? -11.400 -1.805 -0.977 1.00 48.72 165 GLY A CA 1
ATOM 1310 C C . GLY A 1 165 ? -12.739 -1.420 -1.603 1.00 48.72 165 GLY A C 1
ATOM 1311 O O . GLY A 1 165 ? -13.758 -2.045 -1.335 1.00 48.72 165 GLY A O 1
ATOM 1312 N N . ALA A 1 166 ? -12.737 -0.444 -2.516 1.00 51.91 166 ALA A N 1
ATOM 1313 C CA . ALA A 1 166 ? -13.904 -0.120 -3.336 1.00 51.91 166 ALA A CA 1
ATOM 1314 C C . ALA A 1 166 ? -13.815 -0.811 -4.714 1.00 51.91 166 ALA A C 1
ATOM 1316 O O . ALA A 1 166 ? -12.958 -0.470 -5.537 1.00 51.91 166 ALA A O 1
ATOM 1317 N N . VAL A 1 167 ? -14.712 -1.765 -4.997 1.00 47.25 167 VAL A N 1
ATOM 1318 C CA . VAL A 1 167 ? -14.851 -2.405 -6.323 1.00 47.25 167 VAL A CA 1
ATOM 1319 C C . VAL A 1 167 ? -16.125 -1.885 -7.010 1.00 47.25 167 VAL A C 1
ATOM 1321 O O . VAL A 1 167 ? -17.222 -2.114 -6.507 1.00 47.25 167 VAL A O 1
ATOM 1324 N N . PRO A 1 168 ? -16.032 -1.178 -8.154 1.00 43.91 168 PRO A N 1
ATOM 1325 C CA . PRO A 1 168 ? -17.202 -0.752 -8.920 1.00 43.91 168 PRO A CA 1
ATOM 1326 C C . PRO A 1 168 ? -17.959 -1.925 -9.564 1.00 43.91 168 PRO A C 1
ATOM 1328 O O . PRO A 1 168 ? -17.342 -2.865 -10.064 1.00 43.91 168 PRO A O 1
ATOM 1331 N N . LYS A 1 169 ? -19.289 -1.777 -9.685 1.00 44.56 169 LYS A N 1
ATOM 1332 C CA . LYS A 1 169 ? -20.275 -2.737 -10.236 1.00 44.56 169 LYS A CA 1
ATOM 1333 C C . LYS A 1 169 ? -19.958 -3.412 -11.588 1.00 44.56 169 LYS A C 1
ATOM 1335 O O . LYS A 1 169 ? -20.691 -4.296 -11.994 1.00 44.56 169 LYS A O 1
ATOM 1340 N N . ARG A 1 170 ? -18.943 -2.999 -12.348 1.00 45.69 170 ARG A N 1
ATOM 1341 C CA . ARG A 1 170 ? -18.630 -3.583 -13.674 1.00 45.69 170 ARG A CA 1
ATOM 1342 C C . ARG A 1 170 ? -17.459 -4.573 -13.654 1.00 45.69 170 ARG A C 1
ATOM 1344 O O . ARG A 1 170 ? -16.996 -4.969 -14.716 1.00 45.69 170 ARG A O 1
ATOM 1351 N N . GLN A 1 171 ? -16.932 -4.897 -12.474 1.00 47.84 171 GLN A N 1
ATOM 1352 C CA . GLN A 1 171 ? -15.714 -5.708 -12.301 1.00 47.84 171 GLN A CA 1
ATOM 1353 C C . GLN A 1 171 ? -15.888 -6.863 -11.303 1.00 47.84 171 GLN A C 1
ATOM 1355 O O . GLN A 1 171 ? -14.934 -7.564 -10.999 1.00 47.84 171 GLN A O 1
ATOM 1360 N N . SER A 1 172 ? -17.106 -7.053 -10.799 1.00 43.03 172 SER A N 1
ATOM 1361 C CA . SER A 1 172 ? -17.544 -8.267 -10.102 1.00 43.03 172 SER A CA 1
ATOM 1362 C C . SER A 1 172 ? -18.330 -9.212 -11.026 1.00 43.03 172 SER A C 1
ATOM 1364 O O . SER A 1 172 ? -18.943 -10.158 -10.543 1.00 43.03 172 SER A O 1
ATOM 1366 N N . MET A 1 173 ? -18.332 -8.918 -12.335 1.00 38.03 173 MET A N 1
ATOM 1367 C CA . MET A 1 173 ? -18.799 -9.808 -13.404 1.00 38.03 173 MET A CA 1
ATOM 1368 C C . MET A 1 173 ? -17.711 -10.803 -13.787 1.00 38.03 173 MET A C 1
ATOM 1370 O O . MET A 1 173 ? -16.529 -10.389 -13.753 1.00 38.03 173 MET A O 1
#

Radius of gyration: 20.79 Å; Cα contacts (8 Å, |Δi|>4): 220; chains: 1; bounding box: 64×28×59 Å

Sequence (173 aa):
MPARVPMIEAYNNLLKLESFISATQQFEALVVYLASQGACLEQHGNIEQYLQTAGNELLRRLLQGHLDHRATHERPRQSVTGADGIRRTYCRQSVPRRLATVFGEVTVTRHAYQKRGHHSLYPMDQELNLSADKYSDGLRQRVAIESSKSSFDETVRSIAFNTGGAVPKRQSM

Secondary structure (DSSP, 8-state):
------HHHHHHHHHHHHHHHHHHHHHHHHHHHHTSHHHHHS-HHHHHHHHHHHHHHHHHHHHHHHHHHHHHT-PPPS-EE-TTS-EE-EEEEEEEEEEEETTEEEEEEEEEEEETTEEEE-HHHHHTT--SSSB-HHHHHHHHHHHTTS-HHHHHHHHHHHSS----TTS--

pLDDT: mean 84.02, std 16.44, range [38.03, 97.62]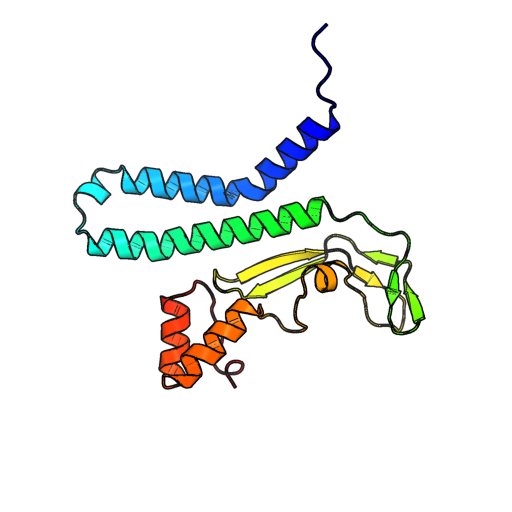

Mean predicted aligned error: 9.01 Å

Organism: NCBI:txid202772

Foldseek 3Di:
DPDPPDPVVVVLVVLLCVLLVVLVVLVVVLVVVCPDPVVVPDDPVVNVLVCQLSVLVSVQSVVQSVLSSVLVVDDDDCWDQDPVRDIFRDKDFFDWDWAFEQSGIHIHTFIWGDDPPDDIDTVVCVVVVPDPDRYDPRLLVLLVVLVVPDDLVVSQVCSVSNGVGHDDPVPSD